Protein AF-A0A6A4SL13-F1 (afdb_monomer_lite)

Secondary structure (DSSP, 8-state):
-PPPSS--------PPTT--EEEEEEE-TTS-EEEEEEESBS-BEEE--TT--S-GGGS-B-TT-BS---

Sequence (70 aa):
DVFPEDFSILATVKPKKGSQSFLLSVYNEQGIQQ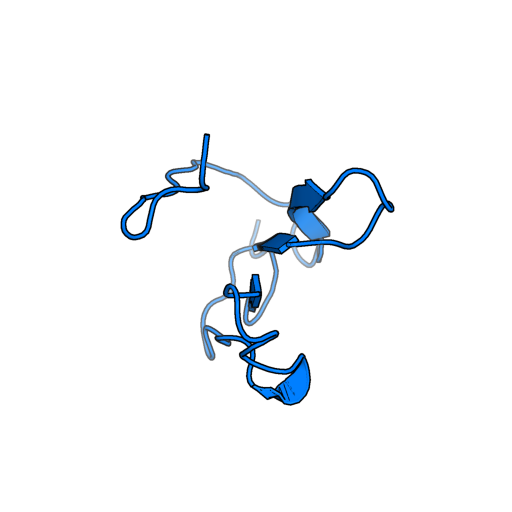LGVEVGRSPVFLYEDHTGKPSPEDYPLFRGVNLADG

InterPro domains:
  IPR013320 Concanavalin A-like lectin/glucanase domain superfamily [SSF49899] (2-70)

Organism: Scophthalmus maximus (NCBI:txid52904)

Radius of gyration: 13.12 Å; chains: 1; bounding box: 32×24×32 Å

Foldseek 3Di:
DDDDPDDDDDDDDAAAAQDKDWPDFDADPVRHTAWTWIAAAQTWTDHQDPVRDDDPVPTDTNHPDHRRHD

pLDDT: mean 91.07, std 6.12, range [61.06, 97.12]

Structure (mmCIF, N/CA/C/O backbone):
data_AF-A0A6A4SL13-F1
#
_entry.id   AF-A0A6A4SL13-F1
#
loop_
_atom_site.group_PDB
_atom_site.id
_atom_site.type_symbol
_atom_site.label_atom_id
_atom_site.label_alt_id
_atom_site.label_comp_id
_atom_site.label_asym_id
_atom_site.label_entity_id
_atom_site.label_seq_id
_atom_site.pdbx_PDB_ins_code
_atom_site.Cartn_x
_atom_site.Cartn_y
_atom_site.Cartn_z
_atom_site.occupancy
_atom_site.B_iso_or_equiv
_atom_site.auth_seq_id
_atom_site.auth_comp_id
_atom_site.auth_asym_id
_atom_site.auth_atom_id
_atom_site.pdbx_PDB_model_num
ATOM 1 N N . ASP A 1 1 ? -17.310 2.857 14.629 1.00 61.06 1 ASP A N 1
ATOM 2 C CA . ASP A 1 1 ? -17.414 2.481 13.210 1.00 61.06 1 ASP A CA 1
ATOM 3 C C . ASP A 1 1 ? -16.449 1.364 12.891 1.00 61.06 1 ASP A C 1
ATOM 5 O O . ASP A 1 1 ? -15.361 1.336 13.455 1.00 61.06 1 ASP A O 1
ATOM 9 N N . VAL A 1 2 ? -16.882 0.429 12.050 1.00 74.00 2 VAL A N 1
ATOM 10 C CA . VAL A 1 2 ? -16.038 -0.645 11.512 1.00 74.00 2 VAL A CA 1
ATOM 11 C C . VAL A 1 2 ? -15.431 -0.142 10.201 1.00 74.00 2 VAL A C 1
ATOM 13 O O . VAL A 1 2 ? -16.084 0.609 9.475 1.00 74.00 2 VAL A O 1
ATOM 16 N N . PHE A 1 3 ? -14.183 -0.513 9.910 1.00 78.62 3 PHE A N 1
ATOM 17 C CA . PHE A 1 3 ? -13.557 -0.212 8.621 1.00 78.62 3 PHE A CA 1
ATOM 18 C C . PHE A 1 3 ? -14.379 -0.844 7.475 1.00 78.62 3 PHE A C 1
ATOM 20 O O . PHE A 1 3 ? -14.904 -1.944 7.666 1.00 78.62 3 PHE A O 1
ATOM 27 N N . PRO A 1 4 ? -14.555 -0.174 6.319 1.00 85.12 4 PRO A N 1
ATOM 28 C CA . PRO A 1 4 ? -15.411 -0.685 5.250 1.00 85.12 4 PRO A CA 1
ATOM 29 C C . PRO A 1 4 ? -14.878 -1.992 4.653 1.00 85.12 4 PRO A C 1
ATOM 31 O O . PRO A 1 4 ? -13.674 -2.139 4.455 1.00 85.12 4 PRO A O 1
ATOM 34 N N . GLU A 1 5 ? -15.793 -2.907 4.323 1.00 82.62 5 GLU A N 1
ATOM 35 C CA . GLU A 1 5 ? -15.482 -4.150 3.602 1.00 82.62 5 GLU A CA 1
ATOM 36 C C . GLU A 1 5 ? -14.963 -3.849 2.187 1.00 82.62 5 GLU A C 1
ATOM 38 O O . GLU A 1 5 ? -13.915 -4.353 1.791 1.00 82.62 5 GLU A O 1
ATOM 43 N N . ASP A 1 6 ? -15.638 -2.938 1.478 1.00 88.75 6 ASP A N 1
ATOM 44 C CA . ASP A 1 6 ? -15.259 -2.481 0.142 1.00 88.75 6 ASP A CA 1
ATOM 45 C C . ASP A 1 6 ? -14.775 -1.028 0.163 1.00 88.75 6 ASP A C 1
ATOM 47 O O . ASP A 1 6 ? -15.465 -0.116 0.629 1.00 88.75 6 ASP A O 1
ATOM 51 N N . PHE A 1 7 ? -13.598 -0.782 -0.408 1.00 89.62 7 PHE A N 1
ATOM 52 C CA . PHE A 1 7 ? -13.048 0.560 -0.575 1.00 89.62 7 PHE A CA 1
ATOM 53 C C . PHE A 1 7 ? -12.087 0.625 -1.765 1.00 89.62 7 PHE A C 1
ATOM 55 O O . PHE A 1 7 ? -11.662 -0.388 -2.318 1.00 89.62 7 PHE A O 1
ATOM 62 N N . SER A 1 8 ? -11.712 1.843 -2.151 1.00 92.12 8 SER A N 1
ATOM 63 C CA . SER A 1 8 ? -10.714 2.086 -3.193 1.00 92.12 8 SER A CA 1
ATOM 64 C C . SER A 1 8 ? -9.705 3.134 -2.747 1.00 92.12 8 SER A C 1
ATOM 66 O O . SER A 1 8 ? -10.088 4.153 -2.172 1.00 92.12 8 SER A O 1
ATOM 68 N N . ILE A 1 9 ? -8.434 2.926 -3.089 1.00 91.31 9 ILE A N 1
ATOM 69 C CA . ILE A 1 9 ? -7.376 3.931 -2.956 1.00 91.31 9 ILE A CA 1
ATOM 70 C C . ILE A 1 9 ? -6.959 4.356 -4.360 1.00 91.31 9 ILE A C 1
ATOM 72 O O . ILE A 1 9 ? -6.542 3.524 -5.164 1.00 91.31 9 ILE A O 1
ATOM 76 N N . LEU A 1 10 ? -7.047 5.654 -4.646 1.00 95.75 10 LEU A N 1
ATOM 77 C CA . LEU A 1 10 ? -6.563 6.240 -5.891 1.00 95.75 10 LEU A CA 1
ATOM 78 C C . LEU A 1 10 ? -5.517 7.305 -5.572 1.00 95.75 10 LEU A C 1
ATOM 80 O O . LEU A 1 10 ? -5.770 8.215 -4.785 1.00 95.75 10 LEU A O 1
ATOM 84 N N . ALA A 1 11 ? -4.349 7.202 -6.201 1.00 94.75 11 ALA A N 1
ATOM 85 C CA . ALA A 1 11 ? -3.267 8.163 -6.044 1.00 94.75 11 ALA A CA 1
ATOM 86 C C . ALA A 1 11 ? -2.544 8.388 -7.375 1.00 94.75 11 ALA A C 1
ATOM 88 O O . ALA A 1 11 ? -2.394 7.473 -8.180 1.00 94.75 11 ALA A O 1
ATOM 89 N N . THR A 1 12 ? -2.068 9.612 -7.591 1.00 96.00 12 THR A N 1
ATOM 90 C CA . THR A 1 12 ? -1.121 9.950 -8.661 1.00 96.00 12 THR A CA 1
ATOM 91 C C . THR A 1 12 ? 0.176 10.387 -7.998 1.00 96.00 12 THR A C 1
ATOM 93 O O . THR A 1 12 ? 0.177 11.336 -7.217 1.00 96.00 12 THR A O 1
ATOM 96 N N . VAL A 1 13 ? 1.272 9.681 -8.272 1.00 93.88 13 VAL A N 1
ATOM 97 C CA . VAL A 1 13 ? 2.567 9.890 -7.614 1.00 93.88 13 VAL A CA 1
ATOM 98 C C . VAL A 1 13 ? 3.700 9.860 -8.631 1.00 93.88 13 VAL A C 1
ATOM 100 O O . VAL A 1 13 ? 3.598 9.195 -9.658 1.00 93.88 13 VAL A O 1
ATOM 103 N N . LYS A 1 14 ? 4.799 10.550 -8.316 1.00 95.50 14 LYS A N 1
ATOM 104 C CA . LYS A 1 14 ? 6.073 10.434 -9.031 1.00 95.50 14 LYS A CA 1
ATOM 105 C C . LYS A 1 14 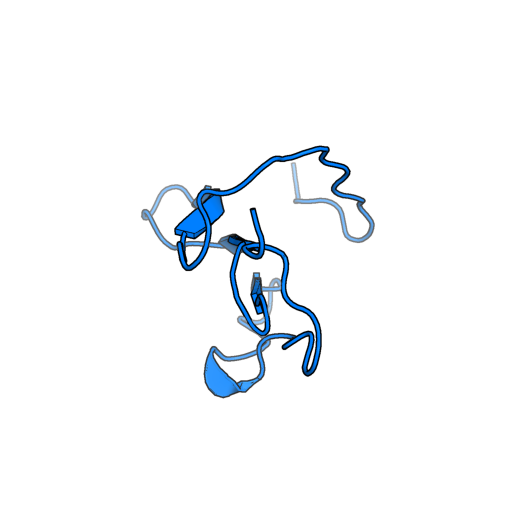? 7.181 10.051 -8.044 1.00 95.50 14 LYS A C 1
ATOM 107 O O . LYS A 1 14 ? 7.844 10.942 -7.506 1.00 95.50 14 LYS A O 1
ATOM 112 N N . PRO A 1 15 ? 7.350 8.755 -7.727 1.00 95.38 15 PRO A N 1
ATOM 113 C CA . PRO A 1 15 ? 8.382 8.316 -6.801 1.00 95.38 15 PRO A CA 1
ATOM 114 C C . PRO A 1 15 ? 9.778 8.583 -7.362 1.00 95.38 15 PRO A C 1
ATOM 116 O O . PRO A 1 15 ? 10.003 8.613 -8.573 1.00 95.38 15 PRO A O 1
ATOM 119 N N . LYS A 1 16 ? 10.752 8.763 -6.471 1.00 96.06 16 LYS A N 1
ATOM 120 C CA . LYS A 1 16 ? 12.148 8.879 -6.890 1.00 96.06 16 LYS A CA 1
ATOM 121 C C . LYS A 1 16 ? 12.573 7.554 -7.525 1.00 96.06 16 LYS A C 1
ATOM 123 O O . LYS A 1 16 ? 12.322 6.491 -6.969 1.00 96.06 16 LYS A O 1
ATOM 128 N N . LYS A 1 17 ? 13.266 7.601 -8.665 1.00 97.12 17 LYS A N 1
ATOM 129 C CA . LYS A 1 17 ? 13.753 6.386 -9.330 1.00 97.12 17 LYS A CA 1
ATOM 130 C C . LYS A 1 17 ? 14.508 5.476 -8.351 1.00 97.12 17 LYS A C 1
ATOM 132 O O . LYS A 1 17 ? 15.473 5.908 -7.720 1.00 97.12 17 LYS A O 1
ATOM 137 N N . GLY A 1 18 ? 14.064 4.225 -8.250 1.00 95.94 18 GLY A N 1
ATOM 138 C CA . GLY A 1 18 ? 14.624 3.203 -7.367 1.00 95.94 18 GLY A CA 1
ATOM 139 C C . GLY A 1 18 ? 14.246 3.325 -5.888 1.00 95.94 18 GLY A C 1
ATOM 140 O O . GLY A 1 18 ? 14.748 2.534 -5.095 1.00 95.94 18 GLY A O 1
ATOM 141 N N . SER A 1 19 ? 13.401 4.284 -5.491 1.00 95.81 19 SER A N 1
ATOM 142 C CA . SER A 1 19 ? 12.917 4.361 -4.110 1.00 95.81 19 SER A CA 1
ATOM 143 C C . SER A 1 19 ? 11.932 3.243 -3.801 1.00 95.81 19 SER A C 1
ATOM 145 O O . SER A 1 19 ? 11.132 2.860 -4.654 1.00 95.81 19 SER A O 1
ATOM 147 N N . GLN A 1 20 ? 11.947 2.803 -2.550 1.00 95.75 20 GLN A N 1
A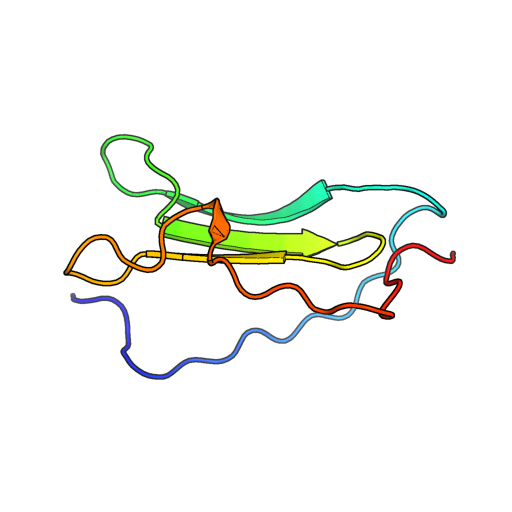TOM 148 C CA . GLN A 1 20 ? 10.964 1.896 -1.988 1.00 95.75 20 GLN A CA 1
ATOM 149 C C . GLN A 1 20 ? 10.463 2.498 -0.675 1.00 95.75 20 GLN A C 1
ATOM 151 O O . GLN A 1 20 ? 11.267 2.857 0.187 1.00 95.75 20 GLN A O 1
ATOM 156 N N . SER A 1 21 ? 9.154 2.717 -0.571 1.00 94.94 21 SER A N 1
ATOM 157 C CA . SER A 1 21 ? 8.551 3.434 0.557 1.00 94.94 21 SER A CA 1
ATOM 158 C C . SER A 1 21 ? 7.052 3.189 0.642 1.00 94.94 21 SER A C 1
ATOM 160 O O . SER A 1 21 ? 6.398 2.997 -0.380 1.00 94.94 21 SER A O 1
ATOM 162 N N . PHE A 1 22 ? 6.486 3.318 1.837 1.00 95.56 22 PHE A N 1
ATOM 163 C CA . PHE A 1 22 ? 5.039 3.408 1.996 1.00 95.56 22 PHE A CA 1
ATOM 164 C C . PHE A 1 22 ? 4.516 4.761 1.509 1.00 95.56 22 PHE A C 1
ATOM 166 O O . PHE A 1 22 ? 5.015 5.812 1.905 1.00 95.56 22 PHE A O 1
ATOM 173 N N . LEU A 1 23 ? 3.493 4.719 0.659 1.00 95.75 23 LEU A N 1
ATOM 174 C CA . LEU A 1 23 ? 2.674 5.871 0.296 1.00 95.75 23 LEU A CA 1
ATOM 175 C C . LEU A 1 23 ? 1.623 6.163 1.376 1.00 95.75 23 LEU A C 1
ATOM 177 O O . LEU A 1 23 ? 1.355 7.322 1.680 1.00 95.75 23 LEU A O 1
ATOM 181 N N . LEU A 1 24 ? 1.028 5.110 1.940 1.00 95.50 24 LEU A N 1
ATOM 182 C CA . LEU A 1 24 ? -0.002 5.182 2.972 1.00 95.50 24 LEU A CA 1
ATOM 183 C C . LEU A 1 24 ? 0.225 4.067 3.989 1.00 95.50 24 LEU A C 1
ATOM 185 O O . LEU A 1 24 ? 0.455 2.925 3.593 1.00 95.50 24 LEU A O 1
ATOM 189 N N . SER A 1 25 ? 0.068 4.396 5.269 1.00 95.19 25 SER A N 1
ATOM 190 C CA . SER A 1 25 ? -0.009 3.426 6.360 1.00 95.19 25 SER A CA 1
ATOM 191 C C . SER A 1 25 ? -1.117 3.834 7.327 1.00 95.19 25 SER A C 1
ATOM 193 O O . SER A 1 25 ? -1.178 4.993 7.738 1.00 95.19 25 SER A O 1
ATOM 195 N N . VAL A 1 26 ? -1.983 2.889 7.694 1.00 92.00 26 VAL A N 1
ATOM 196 C CA . VAL A 1 26 ? -3.021 3.074 8.718 1.00 92.00 26 VAL A CA 1
ATOM 197 C C . VAL A 1 26 ? -2.715 2.145 9.880 1.00 92.00 26 VAL A C 1
ATOM 199 O O . VAL A 1 26 ? -2.463 0.958 9.675 1.00 92.00 26 VAL A O 1
ATOM 202 N N . TYR A 1 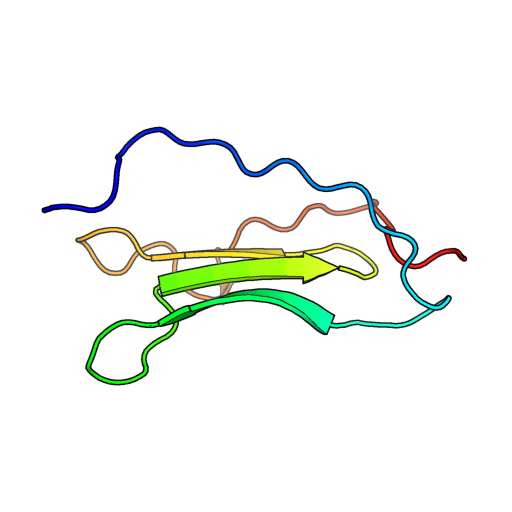27 ? -2.749 2.692 11.091 1.00 90.88 27 TYR A N 1
ATOM 203 C CA . TYR A 1 27 ? -2.440 1.979 12.324 1.00 90.88 27 TYR A CA 1
ATOM 204 C C . TYR A 1 27 ? -3.656 1.977 13.250 1.00 90.88 27 TYR A C 1
ATOM 206 O O . TYR A 1 27 ? -4.412 2.950 13.273 1.00 90.88 27 TYR A O 1
ATOM 214 N N . ASN A 1 28 ? -3.834 0.903 14.018 1.00 85.56 28 ASN A N 1
ATOM 215 C CA . ASN A 1 28 ? -4.790 0.886 15.124 1.00 85.56 28 ASN A CA 1
ATOM 216 C C . ASN A 1 28 ? -4.232 1.617 16.361 1.00 85.56 28 ASN A C 1
ATOM 218 O O . ASN A 1 28 ? -3.097 2.098 16.368 1.00 85.56 28 ASN A O 1
ATOM 222 N N . GLU A 1 29 ? -5.027 1.691 17.429 1.00 89.25 29 GLU A N 1
ATOM 223 C CA . GLU A 1 29 ? -4.668 2.401 18.666 1.00 89.25 29 GLU A CA 1
ATOM 224 C C . GLU A 1 29 ? -3.442 1.806 19.380 1.00 89.25 29 GLU A C 1
ATOM 226 O O . GLU A 1 29 ? -2.752 2.503 20.121 1.00 89.25 29 GLU A O 1
ATOM 231 N N . GLN A 1 30 ? -3.140 0.529 19.136 1.00 90.88 30 GLN A N 1
ATOM 232 C CA . GLN A 1 30 ? -1.967 -0.170 19.658 1.00 90.88 30 GLN A CA 1
ATOM 233 C C . GLN A 1 30 ? -0.713 0.040 18.788 1.00 90.88 30 GLN A C 1
ATOM 235 O O . GLN A 1 30 ? 0.354 -0.472 19.124 1.00 90.88 30 GLN A O 1
ATOM 240 N N . GLY A 1 31 ? -0.815 0.785 17.680 1.00 89.19 31 GLY A N 1
ATOM 241 C CA . GLY A 1 31 ? 0.293 1.050 16.759 1.00 89.19 31 GLY A CA 1
ATOM 242 C C . GLY A 1 31 ? 0.578 -0.080 15.767 1.00 89.19 31 GLY A C 1
ATOM 243 O O . GLY A 1 31 ? 1.626 -0.073 15.123 1.00 89.19 31 GLY A O 1
ATOM 244 N N . ILE A 1 32 ? -0.330 -1.048 15.621 1.00 85.50 32 ILE A N 1
ATOM 245 C CA . ILE A 1 32 ? -0.209 -2.138 14.644 1.00 85.50 32 ILE A CA 1
ATOM 246 C C . ILE A 1 32 ? -0.720 -1.643 13.292 1.00 85.50 32 ILE A C 1
ATOM 248 O O . ILE A 1 32 ? -1.803 -1.060 13.212 1.00 85.50 32 ILE A O 1
ATOM 252 N N . GLN A 1 33 ? 0.051 -1.871 12.227 1.00 89.19 33 GLN A N 1
ATOM 253 C CA . GLN A 1 33 ? -0.333 -1.486 10.870 1.00 89.19 33 GLN A CA 1
ATOM 254 C C . GLN A 1 33 ? -1.445 -2.404 10.353 1.00 89.19 33 GLN A C 1
ATOM 256 O O . GLN A 1 33 ? -1.237 -3.602 10.220 1.00 89.19 33 GLN A O 1
ATOM 261 N N . GLN A 1 34 ? -2.608 -1.832 10.050 1.00 87.88 34 GLN A N 1
ATOM 262 C CA . GLN A 1 34 ? -3.790 -2.550 9.553 1.00 87.88 34 GLN A CA 1
ATOM 263 C C . GLN A 1 34 ? -3.945 -2.432 8.032 1.00 87.88 34 GLN A C 1
ATOM 265 O O . GLN A 1 34 ? -4.549 -3.290 7.400 1.00 87.88 34 GLN A O 1
ATOM 270 N N . LEU A 1 35 ? -3.396 -1.366 7.439 1.00 92.12 35 LEU A N 1
ATOM 271 C CA . LEU A 1 35 ? -3.405 -1.118 5.998 1.00 92.12 35 LEU A CA 1
ATOM 272 C C . LEU A 1 35 ? -2.080 -0.481 5.575 1.00 92.12 35 LEU A C 1
ATOM 274 O O . LEU A 1 35 ? -1.526 0.365 6.284 1.00 92.12 35 LEU A O 1
ATOM 278 N N . GLY A 1 36 ? -1.576 -0.850 4.404 1.00 94.94 36 GLY A N 1
ATOM 279 C CA . GLY A 1 36 ? -0.358 -0.297 3.831 1.00 94.94 36 GLY A CA 1
ATOM 280 C C . GLY A 1 36 ? -0.364 -0.323 2.311 1.00 94.94 36 GLY A C 1
ATOM 281 O O . GLY A 1 36 ? -0.703 -1.332 1.704 1.00 94.94 36 GLY A O 1
ATOM 282 N N . VAL A 1 37 ? 0.060 0.775 1.691 1.00 95.50 37 VAL A N 1
ATOM 283 C CA . VAL A 1 37 ? 0.316 0.837 0.248 1.00 95.50 37 VAL A CA 1
ATOM 284 C C . VAL A 1 37 ? 1.777 1.174 0.040 1.00 95.50 37 VAL A C 1
ATOM 286 O O . VAL A 1 37 ? 2.216 2.266 0.404 1.00 95.50 37 VAL A O 1
ATOM 289 N N . GLU A 1 38 ? 2.526 0.260 -0.560 1.00 96.25 38 GLU A N 1
ATOM 290 C CA . GLU A 1 38 ? 3.920 0.489 -0.915 1.00 96.25 38 GLU A CA 1
ATOM 291 C C . GLU A 1 38 ? 4.063 0.999 -2.355 1.00 96.25 38 GLU A C 1
ATOM 293 O O . GLU A 1 38 ? 3.329 0.605 -3.261 1.00 96.25 38 GLU A O 1
ATOM 298 N N . VAL A 1 39 ? 5.045 1.870 -2.581 1.00 95.94 39 VAL A N 1
ATOM 299 C CA . VAL A 1 39 ? 5.527 2.255 -3.909 1.00 95.94 39 VAL A CA 1
ATOM 300 C C . VAL A 1 39 ? 6.968 1.789 -4.077 1.00 95.94 39 VAL A C 1
ATOM 302 O O . VAL A 1 39 ? 7.794 1.928 -3.176 1.00 95.94 39 VAL A O 1
ATOM 305 N N . GLY A 1 40 ? 7.273 1.229 -5.243 1.00 96.06 40 GLY A N 1
ATOM 306 C CA . GLY A 1 40 ? 8.565 0.619 -5.530 1.00 96.06 40 GLY A CA 1
ATOM 307 C C . GLY A 1 40 ? 8.468 -0.381 -6.676 1.00 96.06 40 GLY A C 1
ATOM 308 O O . GLY A 1 40 ? 7.515 -0.367 -7.462 1.00 96.06 40 GLY A O 1
ATOM 309 N N . ARG A 1 41 ? 9.457 -1.270 -6.762 1.00 95.69 41 ARG A N 1
ATOM 310 C CA . ARG A 1 41 ? 9.411 -2.441 -7.641 1.00 95.69 41 ARG A CA 1
ATOM 311 C C . ARG A 1 41 ? 8.658 -3.565 -6.941 1.00 95.69 41 ARG A C 1
ATOM 313 O O . ARG A 1 41 ? 9.005 -3.901 -5.819 1.00 95.69 41 ARG A O 1
ATOM 320 N N . SER A 1 42 ? 7.716 -4.184 -7.645 1.00 95.56 42 SER A N 1
ATOM 321 C CA . SER A 1 42 ? 6.801 -5.190 -7.105 1.00 95.56 42 SER A CA 1
ATOM 322 C C . SER A 1 42 ? 6.141 -4.687 -5.817 1.00 95.56 42 SER A C 1
ATOM 324 O O . SER A 1 42 ? 6.413 -5.237 -4.754 1.00 95.56 42 SER A O 1
ATOM 326 N N . PRO A 1 43 ? 5.347 -3.602 -5.886 1.00 95.44 43 PRO A N 1
ATOM 327 C CA . PRO A 1 43 ? 4.753 -3.013 -4.696 1.00 95.44 43 PRO A CA 1
ATOM 328 C C . PRO A 1 43 ? 3.855 -4.024 -3.978 1.00 95.44 43 PRO A C 1
ATOM 330 O O . PRO A 1 43 ? 3.284 -4.926 -4.604 1.00 95.44 43 PRO A O 1
ATOM 333 N N . VAL A 1 44 ? 3.731 -3.845 -2.667 1.00 94.31 44 VAL A N 1
ATOM 334 C CA . VAL A 1 44 ? 2.883 -4.651 -1.790 1.00 94.31 44 VAL A CA 1
ATOM 335 C C . VAL A 1 44 ? 1.664 -3.831 -1.375 1.00 94.31 44 VAL A C 1
ATOM 337 O O . VAL A 1 44 ? 1.765 -2.634 -1.088 1.00 94.31 44 VAL A O 1
ATOM 340 N N . PHE A 1 45 ? 0.508 -4.488 -1.326 1.00 94.31 45 PHE A N 1
ATOM 341 C CA . PHE A 1 45 ? -0.662 -3.980 -0.619 1.00 94.31 45 PHE A CA 1
ATOM 342 C C . PHE A 1 45 ? -0.866 -4.800 0.649 1.00 94.31 45 PHE A C 1
ATOM 344 O O . PHE A 1 45 ? -1.156 -5.989 0.579 1.00 94.31 45 PHE A O 1
ATOM 351 N N . LEU A 1 46 ? -0.663 -4.169 1.800 1.00 93.06 46 LEU A N 1
ATOM 352 C CA . LEU A 1 46 ? -0.757 -4.801 3.108 1.00 93.06 46 LEU A CA 1
ATOM 353 C C . LEU A 1 46 ? -2.146 -4.528 3.659 1.00 93.06 46 LEU A C 1
ATOM 355 O O . LEU A 1 46 ? -2.571 -3.373 3.681 1.00 93.06 46 LEU A O 1
ATOM 359 N N . TYR A 1 47 ? -2.824 -5.558 4.138 1.00 90.38 47 TYR A N 1
ATOM 360 C CA . TYR A 1 47 ? -4.060 -5.406 4.888 1.00 90.38 47 TYR A CA 1
ATOM 361 C C . TYR A 1 47 ? -4.202 -6.565 5.870 1.00 90.38 47 TYR A C 1
ATOM 363 O O . TYR A 1 47 ? -3.705 -7.658 5.605 1.00 90.38 47 TYR A O 1
ATOM 371 N N . GLU A 1 48 ? -4.883 -6.312 6.980 1.00 86.25 48 GLU A N 1
ATOM 372 C CA . GLU A 1 48 ? -5.283 -7.333 7.941 1.00 86.25 48 GLU A CA 1
ATOM 373 C C . GLU A 1 48 ? -6.803 -7.249 8.117 1.00 86.25 48 GLU A C 1
ATOM 375 O O . GLU A 1 48 ? -7.349 -6.183 8.407 1.00 86.25 48 GLU A O 1
ATOM 380 N N . ASP A 1 49 ? -7.504 -8.353 7.875 1.00 83.06 49 ASP A N 1
ATOM 381 C CA . ASP A 1 49 ? -8.929 -8.465 8.157 1.00 83.06 49 ASP A CA 1
ATOM 382 C C . ASP A 1 49 ? -9.191 -8.736 9.649 1.00 83.06 49 ASP A C 1
ATOM 384 O O . ASP A 1 49 ? -8.285 -8.935 10.457 1.00 83.06 49 ASP A O 1
ATOM 388 N N . HIS A 1 50 ? -10.467 -8.798 10.033 1.00 78.06 50 HIS A N 1
ATOM 389 C CA . HIS A 1 50 ? -10.876 -9.073 11.415 1.00 78.06 50 HIS A CA 1
ATOM 390 C C . HIS A 1 50 ? -10.406 -10.435 11.972 1.00 78.06 50 HIS A C 1
ATOM 392 O O . HIS A 1 50 ? -10.549 -10.683 13.170 1.00 78.06 50 HIS A O 1
ATOM 398 N N . THR A 1 51 ? -9.890 -11.331 11.126 1.00 84.88 51 THR A N 1
ATOM 399 C CA . THR A 1 51 ? -9.335 -12.636 11.510 1.00 84.88 51 THR A CA 1
ATOM 400 C C . THR A 1 51 ? -7.809 -12.641 11.596 1.00 84.88 51 THR A C 1
ATOM 402 O O . THR A 1 51 ? -7.232 -13.679 11.926 1.00 84.88 51 THR A O 1
ATOM 405 N N . GLY A 1 52 ? -7.148 -11.511 11.326 1.00 82.25 52 GLY A N 1
ATOM 406 C CA . GLY A 1 52 ? -5.691 -11.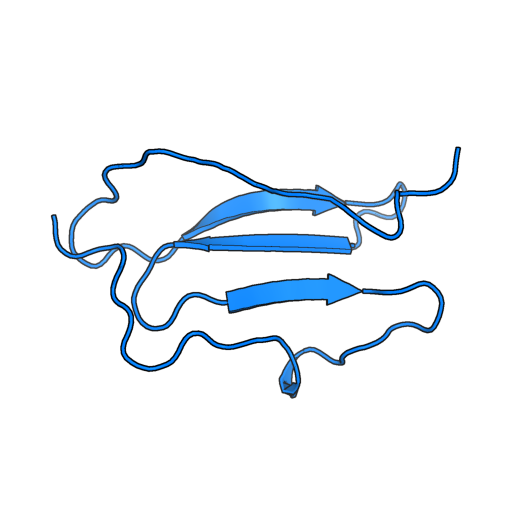419 11.322 1.00 82.25 52 GLY A CA 1
ATOM 407 C C . GLY A 1 52 ? -5.050 -11.889 10.012 1.00 82.25 52 GLY A C 1
ATOM 408 O O . GLY A 1 52 ? -3.894 -12.312 10.026 1.00 82.25 52 GLY A O 1
ATOM 409 N N . LYS A 1 53 ? -5.801 -11.920 8.901 1.00 87.69 53 LYS A N 1
ATOM 410 C CA . LYS A 1 53 ? -5.338 -12.438 7.603 1.00 87.69 53 LYS A CA 1
ATOM 411 C C . LYS A 1 53 ? -5.363 -11.378 6.500 1.00 87.69 53 LYS A C 1
ATOM 413 O O . LYS A 1 53 ? -6.178 -10.460 6.571 1.00 87.69 53 LYS A O 1
ATOM 418 N N . PRO A 1 54 ? -4.569 -11.553 5.427 1.00 91.69 54 PRO A N 1
ATOM 419 C CA . PRO A 1 54 ? -3.498 -12.547 5.245 1.00 91.69 54 PRO A CA 1
ATOM 420 C C . PRO A 1 54 ? -2.300 -12.314 6.184 1.00 91.69 54 PRO A C 1
ATOM 422 O O . PRO A 1 54 ? -2.128 -11.220 6.713 1.00 91.69 54 PRO A O 1
ATOM 425 N N . SER A 1 55 ? -1.468 -13.340 6.393 1.00 88.81 55 SER A N 1
ATOM 426 C CA . SER A 1 55 ? -0.178 -13.161 7.068 1.00 88.81 55 SER A CA 1
ATOM 427 C C . SER A 1 55 ? 0.808 -12.409 6.159 1.00 88.81 55 SER A C 1
ATOM 429 O O . SER A 1 55 ? 0.593 -12.337 4.946 1.00 88.81 55 SER A O 1
ATOM 431 N N . PRO A 1 56 ? 1.902 -11.841 6.699 1.00 85.31 56 PRO A N 1
ATOM 432 C CA . PRO A 1 56 ? 2.810 -11.009 5.913 1.00 85.31 56 PRO A CA 1
ATOM 433 C C . PRO A 1 56 ? 3.393 -11.661 4.653 1.00 85.31 56 PRO A C 1
ATOM 435 O O . PRO A 1 56 ? 3.611 -10.986 3.648 1.00 85.31 56 PRO A O 1
ATOM 438 N N . GLU A 1 57 ? 3.638 -12.968 4.685 1.00 89.00 57 GLU A N 1
ATOM 439 C CA . GLU A 1 57 ? 4.094 -13.756 3.537 1.00 89.00 57 GLU A CA 1
ATOM 440 C C . GLU A 1 57 ? 3.047 -13.896 2.421 1.00 89.00 57 GLU A C 1
ATOM 442 O O . GLU A 1 57 ? 3.411 -14.114 1.263 1.00 89.00 57 GLU A O 1
ATOM 447 N N . ASP A 1 58 ? 1.772 -13.720 2.763 1.00 91.69 58 ASP A N 1
ATOM 448 C CA . ASP A 1 58 ? 0.618 -13.865 1.881 1.00 91.69 58 ASP A CA 1
ATOM 449 C C . ASP A 1 58 ? 0.064 -12.508 1.411 1.00 91.69 58 ASP A C 1
ATOM 451 O O . ASP A 1 58 ? -0.960 -12.455 0.718 1.00 91.69 58 ASP A O 1
ATOM 455 N N . TYR A 1 59 ? 0.731 -11.393 1.740 1.00 91.94 59 TYR A N 1
ATOM 456 C CA . TYR A 1 59 ? 0.313 -10.084 1.247 1.00 91.94 59 TYR A CA 1
ATOM 457 C C . TYR A 1 59 ? 0.300 -10.032 -0.290 1.00 91.94 59 TYR A C 1
ATOM 459 O O . TYR A 1 59 ? 1.244 -10.494 -0.946 1.00 91.94 59 TYR A O 1
ATOM 467 N N . PRO A 1 60 ? -0.741 -9.425 -0.896 1.00 92.88 60 PRO A N 1
ATOM 468 C CA . PRO A 1 60 ? -0.787 -9.191 -2.329 1.00 92.88 60 PRO A CA 1
ATOM 469 C C . PRO A 1 60 ? 0.468 -8.479 -2.839 1.00 92.88 60 PRO A C 1
ATOM 471 O O . PRO A 1 60 ? 0.749 -7.326 -2.501 1.00 92.88 60 PRO A O 1
ATOM 474 N N . LEU A 1 61 ? 1.195 -9.179 -3.708 1.00 93.19 61 LEU A N 1
ATOM 475 C CA . LEU A 1 61 ? 2.381 -8.675 -4.383 1.00 93.19 61 LEU A CA 1
ATOM 476 C C . LEU A 1 61 ? 2.077 -8.440 -5.863 1.00 93.19 61 LEU A C 1
ATOM 478 O O . LEU A 1 61 ? 1.824 -9.385 -6.617 1.00 93.19 61 LEU A O 1
ATOM 482 N N . PHE A 1 62 ? 2.196 -7.195 -6.317 1.00 93.94 62 PHE A N 1
ATOM 483 C CA . PHE A 1 62 ? 2.003 -6.841 -7.725 1.00 93.94 62 PHE A CA 1
ATOM 484 C C . PHE A 1 62 ? 3.282 -7.106 -8.529 1.00 93.94 62 PHE A C 1
ATOM 486 O O . PHE A 1 62 ? 4.031 -6.198 -8.895 1.00 93.94 62 PHE A O 1
ATOM 493 N N . ARG A 1 63 ? 3.571 -8.387 -8.780 1.00 93.94 63 ARG A N 1
ATOM 494 C CA . ARG A 1 63 ? 4.781 -8.821 -9.497 1.00 93.94 63 ARG A CA 1
ATOM 495 C C . ARG A 1 63 ? 4.862 -8.208 -10.897 1.00 93.94 63 ARG A C 1
ATOM 497 O O . ARG A 1 63 ? 3.880 -8.168 -11.629 1.00 93.94 63 ARG A O 1
ATOM 504 N N . GLY A 1 64 ? 6.063 -7.778 -11.285 1.00 94.44 64 GLY A N 1
ATOM 505 C CA . GLY A 1 64 ? 6.326 -7.215 -12.616 1.00 94.44 64 GLY A CA 1
ATOM 506 C C . GLY A 1 64 ? 5.926 -5.745 -12.777 1.00 94.44 64 GLY A C 1
ATOM 507 O O . GLY A 1 64 ? 6.236 -5.151 -13.806 1.00 94.44 64 GLY A O 1
ATOM 508 N N . VAL A 1 65 ? 5.312 -5.137 -11.760 1.00 95.25 65 VAL A N 1
ATOM 509 C CA . VAL A 1 65 ? 5.032 -3.698 -11.716 1.00 95.25 65 VAL A CA 1
ATOM 510 C C . VAL A 1 65 ? 6.235 -2.965 -11.122 1.00 95.25 65 VAL A C 1
ATOM 512 O O . VAL A 1 65 ? 6.842 -3.429 -10.159 1.00 95.25 65 VAL A O 1
ATOM 515 N N . ASN A 1 66 ? 6.598 -1.809 -11.674 1.00 95.00 66 ASN A N 1
ATOM 516 C CA . ASN A 1 66 ? 7.575 -0.910 -11.067 1.00 95.00 66 ASN A CA 1
ATOM 517 C C . ASN A 1 66 ? 7.016 0.511 -11.044 1.00 95.00 66 ASN A C 1
ATOM 519 O O . ASN A 1 66 ? 6.930 1.141 -12.088 1.00 95.00 66 ASN A O 1
ATOM 523 N N . LEU A 1 67 ? 6.655 0.996 -9.856 1.00 95.44 67 LEU A N 1
ATOM 524 C CA . LEU A 1 67 ? 6.126 2.348 -9.655 1.00 95.44 67 LEU A CA 1
ATOM 525 C C . LEU A 1 67 ? 7.231 3.392 -9.424 1.00 95.44 67 LEU A C 1
ATOM 527 O O . LEU A 1 67 ? 6.938 4.579 -9.357 1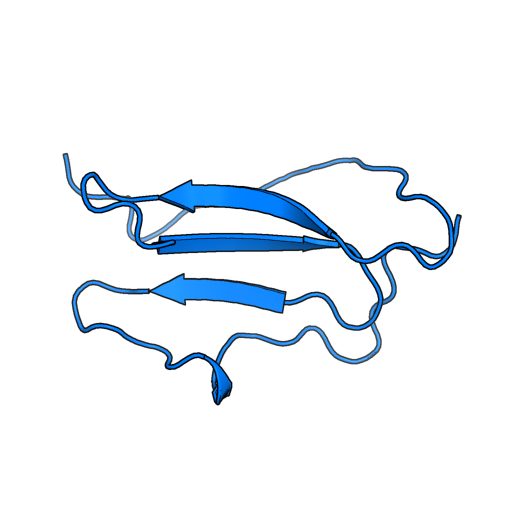.00 95.44 67 LEU A O 1
ATOM 531 N N . ALA A 1 68 ? 8.489 2.967 -9.259 1.00 95.81 68 ALA A N 1
ATOM 532 C CA . ALA A 1 68 ? 9.622 3.838 -8.948 1.00 95.81 68 ALA A CA 1
ATOM 533 C C . ALA A 1 68 ? 10.645 3.884 -10.094 1.00 95.81 68 ALA A C 1
ATOM 535 O O . ALA A 1 68 ? 11.836 3.613 -9.905 1.00 95.81 68 ALA A O 1
ATOM 536 N N . ASP A 1 69 ? 10.196 4.195 -11.307 1.00 93.44 69 ASP A N 1
ATOM 537 C CA . ASP A 1 69 ? 11.025 4.270 -12.515 1.00 93.44 69 ASP A CA 1
ATOM 538 C C . ASP A 1 69 ? 11.492 5.690 -12.899 1.00 93.44 69 ASP A C 1
ATOM 540 O O . ASP A 1 69 ? 12.545 5.798 -13.542 1.00 93.44 69 ASP A O 1
ATOM 544 N N . GLY A 1 70 ? 10.843 6.755 -12.409 1.00 88.62 70 GLY A N 1
ATOM 545 C CA . GLY A 1 70 ? 11.337 8.149 -12.428 1.00 88.62 70 GLY A CA 1
ATOM 546 C C . GLY A 1 70 ? 10.401 9.154 -13.088 1.00 88.62 70 GLY A C 1
ATOM 547 O O . GLY A 1 70 ? 10.901 10.231 -13.501 1.00 88.62 70 GLY A O 1
#